Protein AF-A0A352GM72-F1 (afdb_monomer_lite)

Radius of gyration: 13.45 Å; chains: 1; bounding box: 26×32×28 Å

Secondary structure (DSSP, 8-state):
-HHHHHHHH-TTHHHHHH--S------S----S---HHHHHHHTT--TT--HHHHHHHHHHHHTT--TTSTTHHHHHHHHHHHHHHHHT-

Sequence (90 aa):
VLEAYLDRVHPDWRDAAEDAGPQTGSAGATRSGAMTRAEALAVLGLSEGASRQDIKAAYQRIISGLHPDHGGSDYLAAQVNEAKDVLLGD

Structure (mmCIF, N/CA/C/O backbone):
data_AF-A0A352GM72-F1
#
_entry.id   AF-A0A352GM72-F1
#
loop_
_atom_site.group_PDB
_atom_site.id
_atom_site.type_symbol
_atom_site.label_atom_id
_atom_site.label_alt_id
_atom_site.label_comp_id
_atom_site.label_asym_id
_atom_site.label_entity_id
_atom_site.label_seq_id
_atom_site.pdbx_PDB_ins_code
_atom_site.Cartn_x
_atom_site.Cartn_y
_atom_site.Cartn_z
_atom_site.occupancy
_atom_site.B_iso_or_equiv
_atom_site.auth_seq_id
_atom_site.auth_comp_id
_atom_site.auth_asym_id
_atom_site.auth_atom_id
_atom_site.pdbx_PDB_model_num
ATOM 1 N N . VAL A 1 1 ? -3.178 -7.854 -10.600 1.00 60.50 1 VAL A N 1
ATOM 2 C CA . VAL A 1 1 ? -1.819 -7.510 -10.117 1.00 60.50 1 VAL A CA 1
ATOM 3 C C . VAL A 1 1 ? -1.789 -6.002 -9.927 1.00 60.50 1 VAL A C 1
ATOM 5 O O . VAL A 1 1 ? -2.487 -5.337 -10.683 1.00 60.50 1 VAL A O 1
ATOM 8 N N . LEU A 1 2 ? -1.104 -5.488 -8.903 1.00 67.88 2 LEU A N 1
ATOM 9 C CA . LEU A 1 2 ? -1.089 -4.072 -8.493 1.00 67.88 2 LEU A CA 1
ATOM 10 C C . LEU A 1 2 ? -0.958 -3.081 -9.668 1.00 67.88 2 LEU A C 1
ATOM 12 O O . LEU A 1 2 ? -1.673 -2.087 -9.718 1.00 67.88 2 LEU A O 1
ATOM 16 N N . GLU A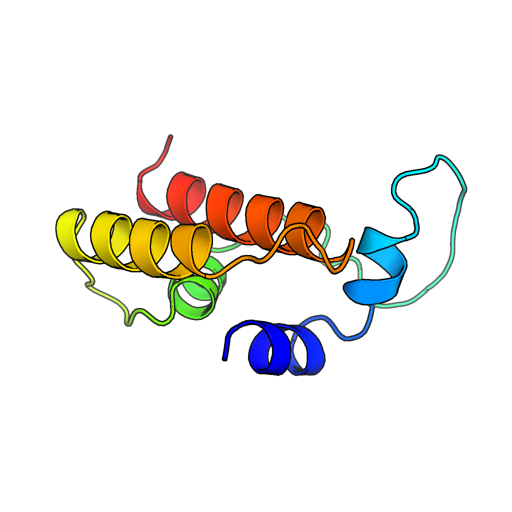 1 3 ? -0.144 -3.417 -10.665 1.00 66.50 3 GLU A N 1
ATOM 17 C CA . GLU A 1 3 ? 0.028 -2.639 -11.899 1.00 66.50 3 GLU A CA 1
ATOM 18 C C . GLU A 1 3 ? -1.288 -2.397 -12.655 1.00 66.50 3 GLU A C 1
ATOM 20 O O . GLU A 1 3 ? -1.556 -1.287 -13.091 1.00 66.50 3 GLU A O 1
ATOM 25 N N . ALA A 1 4 ? -2.161 -3.404 -12.758 1.00 71.44 4 ALA A N 1
ATOM 26 C CA . ALA A 1 4 ? -3.463 -3.275 -13.420 1.00 71.44 4 ALA A CA 1
ATOM 27 C C . ALA A 1 4 ? -4.463 -2.433 -12.608 1.00 71.44 4 ALA A C 1
ATOM 29 O O . ALA A 1 4 ? -5.405 -1.874 -13.167 1.00 71.44 4 ALA A O 1
ATOM 30 N N . TYR A 1 5 ? -4.286 -2.364 -11.283 1.00 70.25 5 TYR A N 1
ATOM 31 C CA . TYR A 1 5 ? -5.060 -1.452 -10.441 1.00 70.25 5 TYR A CA 1
ATOM 32 C C . TYR A 1 5 ? -4.597 -0.011 -10.662 1.00 70.25 5 TYR A C 1
ATOM 34 O O . TYR A 1 5 ? -5.431 0.869 -10.857 1.00 70.25 5 TYR A O 1
ATOM 42 N N . LEU A 1 6 ? -3.284 0.215 -10.712 1.00 71.19 6 LEU A N 1
ATOM 43 C CA . LEU A 1 6 ? -2.718 1.539 -10.949 1.00 71.19 6 LEU A CA 1
ATOM 44 C C . LEU A 1 6 ? -2.987 2.044 -12.370 1.00 71.19 6 LEU A C 1
ATOM 46 O O . LEU A 1 6 ? -3.401 3.186 -12.504 1.00 71.19 6 LEU A O 1
ATOM 50 N N . ASP A 1 7 ? -2.939 1.194 -13.401 1.00 70.81 7 ASP A N 1
ATOM 51 C CA . ASP A 1 7 ? -3.383 1.566 -14.761 1.00 70.81 7 ASP A CA 1
ATOM 52 C C . ASP A 1 7 ? -4.847 2.034 -14.793 1.00 70.81 7 ASP A C 1
ATOM 54 O O . ASP A 1 7 ? -5.228 2.867 -15.613 1.00 70.81 7 ASP A O 1
ATOM 58 N N . ARG A 1 8 ? -5.690 1.498 -13.902 1.00 72.31 8 ARG A N 1
ATOM 59 C CA . ARG A 1 8 ? -7.116 1.834 -13.836 1.00 72.31 8 ARG A CA 1
ATOM 60 C C . ARG A 1 8 ? -7.404 3.074 -12.990 1.00 72.31 8 ARG A C 1
ATOM 62 O O . ARG A 1 8 ? -8.354 3.793 -13.292 1.00 72.31 8 ARG A O 1
ATOM 69 N N . VAL A 1 9 ? -6.673 3.267 -11.896 1.00 66.38 9 VAL A N 1
ATOM 70 C CA . VAL A 1 9 ? -6.957 4.306 -10.888 1.00 66.38 9 VAL A CA 1
ATOM 71 C C . VAL A 1 9 ? -6.068 5.536 -11.057 1.00 66.38 9 VAL A C 1
ATOM 73 O O . VAL A 1 9 ? -6.495 6.639 -10.731 1.00 66.38 9 VAL A O 1
ATOM 76 N N . HIS A 1 10 ? -4.875 5.358 -11.611 1.00 64.44 10 HIS A N 1
ATOM 77 C CA 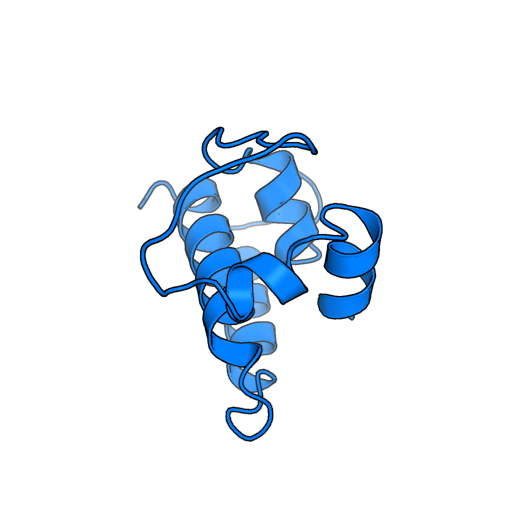. HIS A 1 10 ? -3.875 6.395 -11.828 1.00 64.44 10 HIS A CA 1
ATOM 78 C C . HIS A 1 10 ? -3.213 6.230 -13.204 1.00 64.44 10 HIS A C 1
ATOM 80 O O . HIS A 1 10 ? -2.024 5.993 -13.248 1.00 64.44 10 HIS A O 1
ATOM 86 N N . PRO A 1 11 ? -3.920 6.338 -14.340 1.00 64.19 11 PRO A N 1
ATOM 87 C CA . PRO A 1 11 ? -3.349 6.056 -15.667 1.00 64.19 11 PRO A CA 1
ATOM 88 C C . PRO A 1 11 ? -2.020 6.785 -15.974 1.00 64.19 11 PRO A C 1
ATOM 90 O O . PRO A 1 11 ? -1.179 6.212 -16.658 1.00 64.19 11 PRO A O 1
ATOM 93 N N . ASP A 1 12 ? -1.788 7.970 -15.395 1.00 63.78 12 ASP A N 1
ATOM 94 C CA . ASP A 1 12 ? -0.545 8.758 -15.511 1.00 63.78 12 ASP A CA 1
ATOM 95 C C . ASP A 1 12 ? 0.576 8.329 -14.532 1.00 63.78 12 ASP A C 1
ATOM 97 O O . ASP A 1 12 ? 1.592 9.008 -14.386 1.00 63.78 12 ASP A O 1
ATOM 101 N N . TRP A 1 13 ? 0.418 7.213 -13.811 1.00 68.38 13 TRP A N 1
ATOM 102 C CA . TRP A 1 13 ? 1.411 6.730 -12.842 1.00 68.38 13 TRP A CA 1
ATOM 103 C C . TRP A 1 13 ? 2.740 6.345 -13.495 1.00 68.38 13 TRP A C 1
ATOM 105 O O . TRP A 1 13 ? 3.786 6.410 -12.852 1.00 68.38 13 TRP A O 1
ATOM 115 N N . ARG A 1 14 ? 2.693 5.939 -14.770 1.00 64.88 14 ARG A N 1
ATOM 116 C CA . ARG A 1 14 ? 3.876 5.590 -15.563 1.00 64.88 14 ARG A CA 1
ATOM 117 C C . ARG A 1 14 ? 4.661 6.833 -15.961 1.00 64.88 14 ARG A C 1
ATOM 119 O O . ARG A 1 14 ? 5.865 6.858 -15.742 1.00 64.88 14 ARG A O 1
ATOM 126 N N . ASP A 1 15 ? 3.973 7.880 -16.408 1.00 60.03 15 ASP A N 1
ATOM 127 C CA . ASP A 1 15 ? 4.597 9.175 -16.680 1.00 60.03 15 ASP A CA 1
ATOM 128 C C . ASP A 1 15 ? 5.166 9.790 -15.393 1.00 60.03 15 ASP A C 1
ATOM 130 O O . ASP A 1 15 ? 6.275 10.306 -15.401 1.00 60.03 15 ASP A O 1
ATOM 134 N N . ALA A 1 16 ? 4.482 9.651 -14.250 1.00 60.06 16 ALA A N 1
ATOM 135 C CA . ALA A 1 16 ? 4.999 10.091 -12.949 1.00 60.06 16 ALA A CA 1
ATOM 136 C C . ALA A 1 16 ? 6.219 9.283 -12.454 1.00 60.06 16 ALA A C 1
ATOM 138 O O . ALA A 1 16 ? 7.016 9.798 -11.669 1.00 60.06 16 ALA A O 1
ATOM 139 N N . ALA A 1 17 ? 6.368 8.025 -12.885 1.00 58.31 17 ALA A N 1
ATOM 140 C CA . ALA A 1 17 ? 7.557 7.217 -12.614 1.00 58.31 17 ALA A CA 1
ATOM 141 C C . ALA A 1 17 ? 8.753 7.645 -13.486 1.00 58.31 17 ALA A C 1
ATOM 143 O O . ALA A 1 17 ? 9.894 7.576 -13.030 1.00 58.31 17 ALA A O 1
ATOM 144 N N . GLU A 1 18 ? 8.496 8.110 -14.712 1.00 53.16 18 GLU A N 1
ATOM 145 C CA . GLU A 1 18 ? 9.512 8.653 -15.625 1.00 53.16 18 GLU A CA 1
ATOM 146 C C . GLU A 1 18 ? 9.876 10.120 -15.302 1.00 53.16 18 GLU A C 1
ATOM 148 O O . GLU A 1 18 ? 11.034 10.512 -15.448 1.00 53.16 18 GLU A O 1
ATOM 153 N N . ASP A 1 19 ? 8.927 10.912 -14.786 1.00 50.06 19 ASP A N 1
ATOM 154 C CA . ASP A 1 19 ? 9.047 12.347 -14.467 1.00 50.06 19 ASP A CA 1
ATOM 155 C C . ASP A 1 19 ? 9.565 12.628 -13.042 1.00 50.06 19 ASP A C 1
ATOM 157 O O . ASP A 1 19 ? 9.414 13.722 -12.508 1.00 50.06 19 ASP A O 1
ATOM 161 N N . ALA A 1 20 ? 10.275 11.694 -12.400 1.00 51.47 20 ALA A N 1
ATOM 162 C CA . ALA A 1 20 ? 11.043 11.988 -11.177 1.00 51.47 20 ALA A CA 1
ATOM 163 C C . ALA A 1 20 ? 12.284 12.894 -11.441 1.00 51.47 20 ALA A C 1
ATOM 165 O O . ALA A 1 20 ? 13.292 12.825 -10.732 1.00 51.47 20 ALA A O 1
ATOM 166 N N . GLY A 1 21 ? 12.210 13.752 -12.465 1.00 45.56 21 GLY A N 1
ATOM 167 C CA . GLY A 1 21 ? 13.074 14.888 -12.780 1.00 45.56 21 GLY A CA 1
ATOM 168 C C . GLY A 1 21 ? 12.242 16.188 -12.843 1.00 45.56 21 GLY A C 1
ATOM 169 O O . GLY A 1 21 ? 11.026 16.144 -12.958 1.00 45.56 21 GLY A O 1
ATOM 170 N N . PRO A 1 22 ? 12.834 17.384 -12.681 1.00 50.47 22 PRO A N 1
ATOM 171 C CA . PRO A 1 22 ? 12.083 18.500 -12.109 1.00 50.47 22 PRO A CA 1
ATOM 172 C C . PRO A 1 22 ? 11.416 19.428 -13.142 1.00 50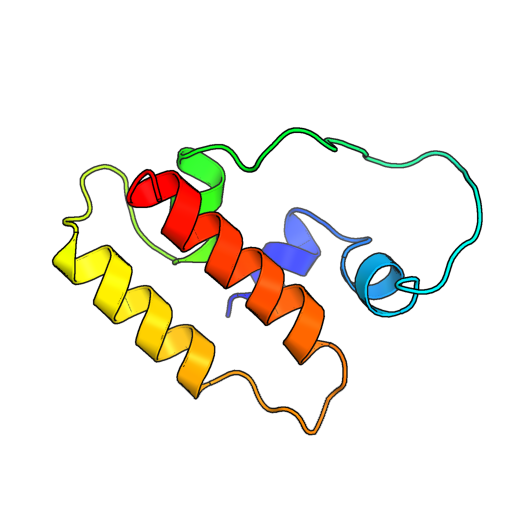.47 22 PRO A C 1
ATOM 174 O O . PRO A 1 22 ? 11.900 20.550 -13.280 1.00 50.47 22 PRO A O 1
ATOM 177 N N . GLN A 1 23 ? 10.315 19.086 -13.834 1.00 47.03 23 GLN A N 1
ATOM 178 C CA . GLN A 1 23 ? 9.652 20.073 -14.723 1.00 47.03 23 GLN A CA 1
ATOM 179 C C . GLN A 1 23 ? 8.114 19.984 -14.876 1.00 47.03 23 GLN A C 1
ATOM 181 O O . GLN A 1 23 ? 7.568 19.303 -15.725 1.00 47.03 23 GLN A O 1
ATOM 186 N N . THR A 1 24 ? 7.429 20.883 -14.161 1.00 51.88 24 THR A N 1
ATOM 187 C CA . THR A 1 24 ? 6.376 21.798 -14.661 1.00 51.88 24 THR A CA 1
ATOM 188 C C . THR A 1 24 ? 5.343 21.307 -15.711 1.00 51.88 24 THR A C 1
ATOM 190 O O . THR A 1 24 ? 5.497 21.558 -16.901 1.00 51.88 24 THR A O 1
ATOM 193 N N . GLY A 1 25 ? 4.177 20.857 -15.226 1.00 50.59 25 GLY A N 1
ATOM 194 C CA . GLY A 1 25 ? 2.844 21.387 -15.585 1.00 50.59 25 GLY A CA 1
ATOM 195 C C . GLY A 1 25 ? 2.123 20.909 -16.861 1.00 50.59 25 GLY A C 1
ATOM 196 O O . GLY A 1 25 ? 2.391 21.419 -17.940 1.00 50.59 25 GLY A O 1
ATOM 197 N N . SER A 1 26 ? 1.025 20.149 -16.709 1.00 45.28 26 SER A N 1
ATOM 198 C CA . SER A 1 26 ? -0.364 20.586 -17.016 1.00 45.28 26 SER A CA 1
ATOM 199 C C . SER A 1 26 ? -1.385 19.437 -17.024 1.00 45.28 26 SER A C 1
ATOM 201 O O . SER A 1 26 ? -1.266 18.491 -17.785 1.00 45.28 26 SER A O 1
ATOM 203 N N . ALA A 1 27 ? -2.461 19.646 -16.257 1.00 50.75 27 ALA A N 1
ATOM 204 C CA . ALA A 1 27 ? -3.843 19.226 -16.522 1.00 50.75 27 ALA A CA 1
ATOM 205 C C . ALA A 1 27 ? -4.159 17.724 -16.710 1.00 50.75 27 ALA A C 1
ATOM 207 O O . ALA A 1 27 ? -4.496 17.280 -17.801 1.00 50.75 27 ALA A O 1
ATOM 208 N N . GLY A 1 28 ? -4.246 16.998 -15.591 1.00 42.94 28 GLY A N 1
ATOM 209 C CA . GLY A 1 28 ? -4.937 15.708 -15.516 1.00 42.94 28 GLY A CA 1
ATOM 210 C C . GLY A 1 28 ? -4.712 15.012 -14.176 1.00 42.94 28 GLY A C 1
ATOM 211 O O . GLY A 1 28 ? -3.659 14.455 -13.943 1.00 42.94 28 GLY A O 1
ATOM 212 N N . ALA A 1 29 ? -5.694 15.077 -13.275 1.00 48.06 29 ALA A N 1
ATOM 213 C CA . ALA A 1 29 ? -5.792 14.250 -12.064 1.00 48.06 29 ALA A CA 1
ATOM 214 C C . ALA A 1 29 ? -4.673 14.344 -11.000 1.00 48.06 29 ALA A C 1
ATOM 216 O O . ALA A 1 29 ? -4.315 13.347 -10.377 1.00 48.06 29 ALA A O 1
ATOM 217 N N . THR A 1 30 ? -4.236 15.546 -10.621 1.00 44.25 30 THR A N 1
ATOM 218 C CA . THR A 1 30 ? -3.653 15.730 -9.283 1.00 44.25 30 THR A CA 1
ATOM 219 C C . THR A 1 30 ? -4.750 15.687 -8.214 1.00 44.25 30 THR A C 1
ATOM 221 O O . THR A 1 30 ? -5.110 16.696 -7.609 1.00 44.25 30 THR A O 1
ATOM 224 N N . ARG A 1 31 ? -5.222 14.482 -7.863 1.00 48.94 31 ARG A N 1
ATOM 225 C CA . ARG A 1 31 ? -5.420 14.209 -6.432 1.00 48.94 31 ARG A CA 1
ATOM 226 C C . ARG A 1 31 ? -4.032 14.013 -5.823 1.00 48.94 31 ARG A C 1
ATOM 228 O O . ARG A 1 31 ? -3.684 12.931 -5.388 1.00 48.94 31 ARG A O 1
ATOM 235 N N . SER A 1 32 ? -3.251 15.094 -5.772 1.00 51.91 32 SER A N 1
ATOM 236 C CA . SER A 1 32 ? -2.053 15.233 -4.931 1.00 51.91 32 SER A CA 1
ATOM 237 C C . SER A 1 32 ? -2.446 15.346 -3.450 1.00 51.91 32 SER A C 1
ATOM 239 O O . SER A 1 32 ? -1.899 16.158 -2.708 1.00 51.91 32 SER A O 1
ATOM 241 N N . GLY A 1 33 ? -3.479 14.612 -3.041 1.00 58.34 33 GLY A N 1
ATOM 242 C CA . GLY A 1 33 ? -3.867 14.460 -1.651 1.00 58.34 33 GLY A CA 1
ATOM 243 C C . GLY A 1 33 ? -3.190 13.208 -1.127 1.00 58.34 33 GLY A C 1
ATOM 244 O O . GLY A 1 33 ? -3.144 12.214 -1.844 1.00 58.34 33 GLY A O 1
ATOM 245 N N . ALA A 1 34 ? -2.666 13.276 0.096 1.00 69.62 34 ALA A N 1
ATOM 246 C CA . ALA A 1 34 ? -2.118 12.121 0.797 1.00 69.62 34 ALA A CA 1
ATOM 247 C C . ALA A 1 34 ? -3.035 10.899 0.627 1.00 69.62 34 ALA A C 1
ATOM 249 O O . ALA A 1 34 ? -4.262 11.040 0.741 1.00 69.62 34 ALA A O 1
ATOM 250 N N . MET A 1 35 ? -2.445 9.734 0.343 1.00 84.00 35 MET A N 1
ATOM 251 C CA . MET A 1 35 ? -3.191 8.504 0.094 1.00 84.00 35 MET A CA 1
ATOM 252 C C . MET A 1 35 ? -4.231 8.261 1.193 1.00 84.00 35 MET A C 1
ATOM 254 O O . MET A 1 35 ? -3.940 8.281 2.392 1.00 84.00 35 MET A O 1
ATOM 258 N N . THR A 1 36 ? -5.482 8.036 0.795 1.00 89.00 36 THR A N 1
ATOM 259 C CA . THR A 1 36 ? -6.538 7.741 1.765 1.00 89.00 36 THR A CA 1
ATOM 260 C C . THR A 1 36 ? -6.409 6.312 2.278 1.00 89.00 36 THR A C 1
ATOM 262 O O . THR A 1 36 ? -5.895 5.420 1.606 1.00 89.00 36 THR A O 1
ATOM 265 N N . ARG A 1 37 ? -6.971 6.040 3.460 1.00 89.31 37 ARG A N 1
ATOM 266 C CA . ARG A 1 37 ? -6.995 4.686 4.032 1.00 89.31 37 ARG A CA 1
ATOM 267 C C . ARG A 1 37 ? -7.621 3.646 3.089 1.00 89.31 37 ARG A C 1
ATOM 269 O O . ARG A 1 37 ? -7.166 2.508 3.042 1.00 89.31 37 ARG A O 1
ATOM 276 N N . ALA A 1 38 ? -8.664 4.026 2.352 1.00 88.25 38 ALA A N 1
ATOM 277 C CA . ALA A 1 38 ? -9.333 3.142 1.400 1.00 88.25 38 ALA A CA 1
ATOM 278 C C . ALA A 1 38 ? -8.439 2.828 0.188 1.00 88.25 38 ALA A C 1
ATOM 280 O O . ALA A 1 38 ? -8.361 1.676 -0.235 1.00 88.25 38 ALA A O 1
ATOM 281 N N . GLU A 1 39 ? -7.727 3.831 -0.329 1.00 88.12 39 GLU A N 1
ATOM 282 C CA . GLU A 1 39 ? -6.744 3.647 -1.403 1.00 88.12 39 GLU A CA 1
ATOM 283 C C . GLU A 1 39 ? -5.578 2.778 -0.936 1.00 88.12 39 GLU A C 1
ATOM 285 O O . GLU A 1 39 ? -5.206 1.842 -1.637 1.00 88.12 39 GLU A O 1
ATOM 290 N N . ALA A 1 40 ? -5.080 2.998 0.281 1.00 91.38 40 ALA A N 1
ATOM 291 C CA . ALA A 1 40 ? -4.018 2.195 0.870 1.00 91.38 40 ALA A CA 1
ATOM 292 C C . ALA A 1 40 ? -4.401 0.711 1.011 1.00 91.38 40 ALA A C 1
ATOM 294 O O . ALA A 1 40 ? -3.618 -0.181 0.676 1.00 91.38 40 ALA A O 1
ATOM 295 N N . LEU A 1 41 ? -5.632 0.425 1.456 1.00 91.62 41 LEU A N 1
ATOM 296 C CA . LEU A 1 41 ? -6.157 -0.9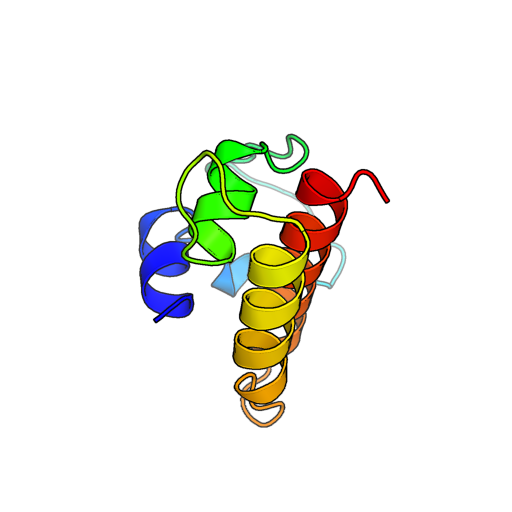44 1.492 1.00 91.62 41 LEU A CA 1
ATOM 297 C C . LEU A 1 41 ? -6.209 -1.552 0.088 1.00 91.62 41 LEU A C 1
ATOM 299 O O . LEU A 1 41 ? -5.764 -2.682 -0.098 1.00 91.62 41 LEU A O 1
ATOM 303 N N . ALA A 1 42 ? -6.687 -0.802 -0.904 1.00 89.94 42 ALA A N 1
ATOM 304 C CA . ALA A 1 42 ? -6.767 -1.274 -2.281 1.00 89.94 42 ALA A CA 1
ATOM 305 C C . ALA A 1 42 ? -5.383 -1.535 -2.905 1.00 89.94 42 ALA A C 1
ATOM 307 O O . ALA A 1 42 ? -5.206 -2.560 -3.566 1.00 89.94 42 ALA A O 1
ATOM 308 N N . VAL A 1 43 ? -4.391 -0.676 -2.638 1.00 90.06 43 VAL A N 1
ATOM 309 C CA . VAL A 1 43 ? -2.989 -0.855 -3.062 1.00 90.06 43 VAL A CA 1
ATOM 310 C C . VAL A 1 43 ? -2.398 -2.139 -2.477 1.00 90.06 43 VAL A C 1
ATOM 312 O O . VAL A 1 43 ? -1.758 -2.908 -3.193 1.00 90.06 43 VAL A O 1
ATOM 315 N N . LEU A 1 44 ? -2.665 -2.437 -1.203 1.00 90.62 44 LEU A N 1
ATOM 316 C CA . LEU A 1 44 ? -2.228 -3.695 -0.587 1.00 90.62 44 LEU A CA 1
ATOM 317 C C . LEU A 1 44 ? -3.116 -4.902 -0.944 1.00 90.62 44 LEU A C 1
ATOM 319 O O . LEU A 1 44 ? -2.810 -6.025 -0.542 1.00 90.62 44 LEU A O 1
ATOM 323 N N . GLY A 1 45 ? -4.209 -4.705 -1.688 1.00 90.75 45 GLY A N 1
ATOM 324 C CA . GLY A 1 45 ? -5.175 -5.759 -2.009 1.00 90.75 45 GLY A CA 1
ATOM 325 C C . GLY A 1 45 ? -5.942 -6.278 -0.787 1.00 90.75 45 GLY A C 1
ATOM 326 O O . GLY A 1 45 ? -6.337 -7.443 -0.747 1.00 90.75 45 GLY A O 1
ATOM 327 N N . LEU A 1 46 ? -6.122 -5.431 0.224 1.00 92.19 46 LEU A N 1
ATOM 328 C CA . LEU A 1 46 ? -6.784 -5.732 1.487 1.00 92.19 46 LEU A CA 1
ATOM 329 C C . LEU A 1 46 ? -8.190 -5.127 1.541 1.00 92.19 46 LEU A C 1
ATOM 331 O O . LEU A 1 46 ? -8.512 -4.160 0.857 1.00 92.19 46 LEU A O 1
ATOM 335 N N . SER A 1 47 ? -9.040 -5.712 2.381 1.00 90.44 47 SER A N 1
ATOM 336 C CA . SER A 1 47 ? -10.383 -5.198 2.671 1.00 90.44 47 SER A CA 1
ATOM 337 C C . SER A 1 47 ? -10.402 -4.389 3.967 1.00 90.44 47 SER A C 1
ATOM 339 O O . SER A 1 47 ? -9.500 -4.498 4.804 1.00 90.44 47 SER A O 1
ATOM 341 N N . GLU A 1 48 ? -11.455 -3.595 4.163 1.00 88.19 48 GLU A N 1
ATOM 342 C CA . GLU A 1 48 ? -11.665 -2.905 5.434 1.00 88.19 48 GLU A CA 1
ATOM 343 C C . GLU A 1 48 ? -11.711 -3.901 6.602 1.00 88.19 48 GLU A C 1
ATOM 345 O O . GLU A 1 48 ? -12.318 -4.965 6.514 1.00 88.19 48 GLU A O 1
ATOM 350 N N . GLY A 1 49 ? -11.032 -3.556 7.699 1.00 87.94 49 GLY A N 1
ATOM 351 C CA . GLY A 1 49 ? -10.900 -4.429 8.870 1.00 87.94 49 GLY A CA 1
ATO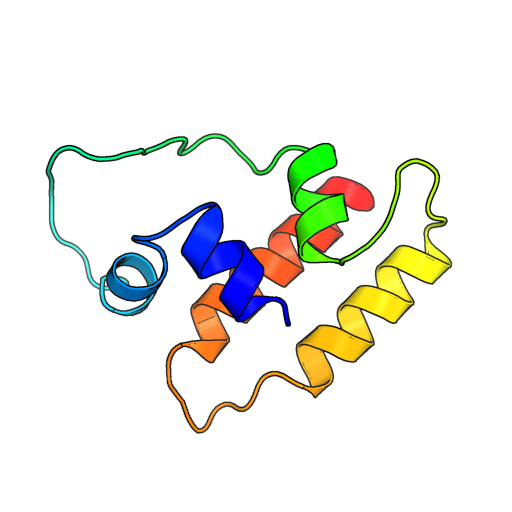M 352 C C . GLY A 1 49 ? -9.680 -5.355 8.853 1.00 87.94 49 GLY A C 1
ATOM 353 O O . GLY A 1 49 ? -9.494 -6.093 9.818 1.00 87.94 49 GLY A O 1
ATOM 354 N N . ALA A 1 50 ? -8.829 -5.296 7.819 1.00 92.62 50 ALA A N 1
ATOM 355 C CA . ALA A 1 50 ? -7.555 -6.014 7.801 1.00 92.62 50 ALA A CA 1
ATOM 356 C C . ALA A 1 50 ? -6.713 -5.714 9.053 1.00 92.62 50 ALA A C 1
ATOM 358 O O . ALA A 1 50 ? -6.600 -4.563 9.495 1.00 92.62 50 ALA A O 1
ATOM 359 N N . SER A 1 51 ? -6.121 -6.758 9.631 1.00 93.44 51 SER A N 1
ATOM 360 C CA . SER A 1 51 ? -5.289 -6.615 10.821 1.00 93.44 51 SER A CA 1
ATOM 361 C C . SER A 1 51 ? -3.922 -6.024 10.468 1.00 93.44 51 SER A C 1
ATOM 363 O O . SER A 1 51 ? -3.456 -6.089 9.329 1.00 93.44 51 SER A O 1
ATOM 365 N N . ARG A 1 52 ? -3.204 -5.506 11.473 1.00 92.19 52 ARG A N 1
ATOM 366 C CA . ARG A 1 52 ? -1.809 -5.059 11.289 1.00 92.19 52 ARG A CA 1
ATOM 367 C C . ARG A 1 52 ? -0.895 -6.162 10.749 1.00 92.19 52 ARG A C 1
ATOM 369 O O . ARG A 1 52 ? 0.082 -5.856 10.070 1.00 92.19 52 ARG A O 1
ATOM 376 N N . GLN A 1 53 ? -1.187 -7.426 11.055 1.00 93.38 53 GLN A N 1
ATOM 377 C CA . GLN A 1 53 ? -0.416 -8.555 10.545 1.00 93.38 53 GLN A CA 1
ATOM 378 C C . GLN A 1 53 ? -0.683 -8.776 9.051 1.00 93.38 53 GLN A C 1
ATOM 380 O O . GLN A 1 53 ? 0.269 -8.968 8.298 1.00 93.38 53 GLN A O 1
ATOM 385 N N . ASP A 1 54 ? -1.941 -8.653 8.619 1.00 93.62 54 ASP A N 1
ATOM 386 C CA . ASP A 1 54 ? -2.330 -8.763 7.207 1.00 93.62 54 ASP A CA 1
ATOM 387 C C . ASP A 1 54 ? -1.700 -7.651 6.365 1.00 93.62 54 ASP A C 1
ATOM 389 O O . ASP A 1 54 ? -1.171 -7.918 5.288 1.00 93.62 54 ASP A O 1
ATOM 393 N N . ILE A 1 55 ? -1.673 -6.423 6.896 1.00 93.25 55 ILE A N 1
ATOM 394 C CA . ILE A 1 55 ? -1.023 -5.261 6.267 1.00 93.25 55 ILE A CA 1
ATOM 395 C C . ILE A 1 55 ? 0.461 -5.543 6.008 1.00 93.25 55 ILE A C 1
ATOM 397 O O . ILE A 1 55 ? 0.935 -5.404 4.881 1.00 93.25 55 ILE A O 1
ATOM 401 N N . LYS A 1 56 ? 1.195 -6.008 7.027 1.00 93.38 56 LYS A N 1
ATOM 402 C CA . LYS A 1 56 ? 2.627 -6.328 6.896 1.00 93.38 56 LYS A CA 1
ATOM 403 C C . LYS A 1 56 ? 2.882 -7.499 5.947 1.00 93.38 56 LYS A C 1
ATOM 405 O O . LYS A 1 56 ? 3.835 -7.455 5.170 1.00 93.38 56 LYS A O 1
ATOM 410 N N . ALA A 1 57 ? 2.037 -8.528 5.997 1.00 93.88 57 ALA A N 1
ATOM 411 C CA . ALA A 1 57 ? 2.150 -9.687 5.120 1.00 93.88 57 ALA A CA 1
ATOM 412 C C . ALA A 1 57 ? 1.895 -9.314 3.651 1.00 93.88 57 ALA A C 1
ATOM 414 O O . ALA A 1 57 ? 2.642 -9.746 2.774 1.00 93.88 57 ALA A O 1
ATOM 415 N N . ALA A 1 58 ? 0.877 -8.495 3.374 1.00 92.50 58 ALA A N 1
ATOM 416 C CA . ALA A 1 58 ? 0.592 -7.995 2.031 1.00 92.50 58 ALA A CA 1
ATOM 417 C C . ALA A 1 58 ? 1.737 -7.121 1.502 1.00 92.50 58 ALA A C 1
ATOM 419 O O . ALA A 1 58 ? 2.229 -7.361 0.400 1.00 92.50 58 ALA A O 1
ATOM 420 N N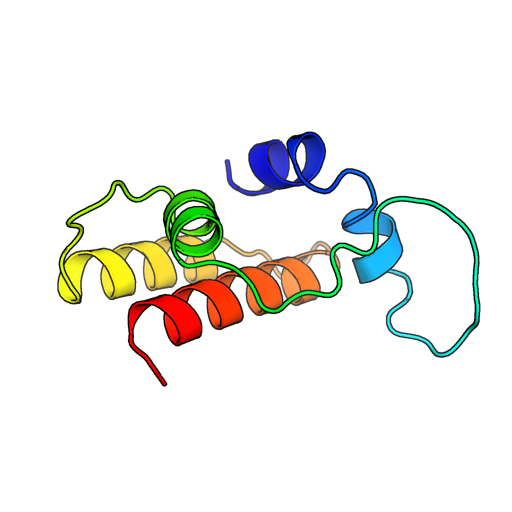 . TYR A 1 59 ? 2.225 -6.189 2.326 1.00 92.00 59 TYR A N 1
ATOM 421 C CA . TYR A 1 59 ? 3.373 -5.339 2.011 1.00 92.00 59 TYR A CA 1
ATOM 422 C C . TYR A 1 59 ? 4.607 -6.161 1.605 1.00 92.00 59 TYR A C 1
ATOM 424 O O . TYR A 1 59 ? 5.157 -5.954 0.525 1.00 92.00 59 TYR A O 1
ATOM 432 N N . GLN A 1 60 ? 5.006 -7.150 2.416 1.00 91.00 60 GLN A N 1
ATOM 433 C CA . GLN A 1 60 ? 6.157 -8.004 2.097 1.00 91.00 60 GLN A CA 1
ATOM 434 C C . GLN A 1 60 ? 5.972 -8.765 0.784 1.00 91.00 60 GLN A C 1
ATOM 436 O O . GLN A 1 60 ? 6.896 -8.815 -0.021 1.00 91.00 60 GLN A O 1
ATOM 441 N N . ARG A 1 61 ? 4.781 -9.325 0.538 1.00 90.38 61 ARG A N 1
ATOM 442 C CA . ARG A 1 61 ? 4.490 -10.073 -0.698 1.00 90.38 61 ARG A CA 1
ATOM 443 C C . ARG A 1 61 ? 4.629 -9.203 -1.943 1.00 90.38 61 ARG A C 1
ATOM 445 O O . ARG A 1 61 ? 5.131 -9.686 -2.951 1.00 90.38 61 ARG A O 1
ATOM 452 N N . ILE A 1 62 ? 4.187 -7.949 -1.868 1.00 88.50 62 ILE A N 1
ATOM 453 C CA . ILE A 1 62 ? 4.257 -7.006 -2.987 1.00 88.50 62 ILE A CA 1
ATOM 454 C C . ILE A 1 62 ? 5.700 -6.538 -3.203 1.00 88.50 62 ILE A C 1
ATOM 456 O O . ILE A 1 62 ? 6.199 -6.635 -4.320 1.00 88.50 62 ILE A O 1
ATOM 460 N N . ILE A 1 63 ? 6.395 -6.110 -2.143 1.00 86.12 63 ILE A N 1
ATOM 461 C CA . ILE A 1 63 ? 7.792 -5.652 -2.228 1.00 86.12 63 ILE A CA 1
ATOM 462 C C . ILE A 1 63 ? 8.727 -6.757 -2.722 1.00 86.12 63 ILE A C 1
ATOM 464 O O . ILE A 1 63 ? 9.595 -6.494 -3.545 1.00 86.12 63 ILE A O 1
ATOM 468 N N . SER A 1 64 ? 8.540 -8.004 -2.285 1.00 84.88 64 SER A N 1
ATOM 469 C CA . SER A 1 64 ? 9.342 -9.130 -2.784 1.00 84.88 64 SER A CA 1
ATOM 470 C C . SER A 1 64 ? 9.084 -9.475 -4.256 1.00 84.88 64 SER A C 1
ATOM 472 O O . SER A 1 64 ? 9.899 -10.173 -4.850 1.00 84.88 64 SER A O 1
ATOM 474 N N . GLY A 1 65 ? 7.962 -9.034 -4.832 1.00 80.38 65 GLY A N 1
ATOM 475 C CA . GLY A 1 65 ? 7.612 -9.266 -6.237 1.00 80.38 65 GLY A CA 1
ATOM 476 C C . GLY A 1 65 ? 7.962 -8.111 -7.179 1.00 80.38 65 GLY A C 1
ATOM 477 O O . GLY A 1 65 ? 7.834 -8.271 -8.391 1.00 80.38 65 GLY A O 1
ATOM 478 N N . LEU A 1 66 ? 8.384 -6.959 -6.651 1.00 78.19 66 LEU A N 1
ATOM 479 C CA . LEU A 1 66 ? 8.801 -5.806 -7.447 1.00 78.19 66 LEU A CA 1
ATOM 480 C C . LEU A 1 66 ? 10.197 -6.068 -8.028 1.00 78.19 66 LEU A C 1
ATOM 482 O O . LEU A 1 66 ? 11.192 -6.075 -7.307 1.00 78.19 66 LEU A O 1
ATOM 486 N N . HIS A 1 67 ? 10.258 -6.326 -9.336 1.00 61.06 67 HIS A N 1
ATOM 487 C CA . HIS A 1 67 ? 11.512 -6.563 -10.048 1.00 61.06 67 HIS A CA 1
ATOM 488 C C . HIS A 1 67 ? 12.198 -5.232 -10.396 1.00 61.06 67 HIS A C 1
ATOM 490 O O . HIS A 1 67 ? 11.603 -4.437 -11.123 1.00 61.06 67 HIS A O 1
ATOM 496 N N . PRO A 1 68 ? 13.452 -5.007 -9.962 1.00 58.28 68 PRO A N 1
ATOM 497 C CA . PRO A 1 68 ? 14.197 -3.780 -10.257 1.00 58.28 68 PRO A CA 1
ATOM 498 C C . PRO A 1 68 ? 14.600 -3.648 -11.735 1.00 58.28 68 PRO A C 1
ATOM 500 O O . PRO A 1 68 ? 15.012 -2.580 -12.174 1.00 58.28 68 PRO A O 1
ATOM 503 N N . ASP A 1 69 ? 14.480 -4.724 -12.516 1.00 61.91 69 ASP A N 1
ATOM 504 C CA . ASP A 1 69 ? 14.872 -4.769 -13.930 1.00 61.91 69 ASP A CA 1
ATOM 505 C C . ASP A 1 69 ? 13.965 -3.931 -14.851 1.00 61.91 69 ASP A C 1
ATOM 507 O O . ASP A 1 69 ? 14.342 -3.618 -15.981 1.00 61.91 69 ASP A O 1
ATOM 511 N N . HIS A 1 70 ? 12.782 -3.532 -14.378 1.00 55.31 70 HIS A N 1
ATOM 512 C CA . HIS A 1 70 ? 11.877 -2.639 -15.093 1.00 55.31 70 HIS A CA 1
ATOM 513 C C . HIS A 1 70 ? 11.694 -1.388 -14.241 1.00 55.31 70 HIS A C 1
ATOM 515 O O . HIS A 1 70 ? 10.940 -1.430 -13.275 1.00 55.31 70 HIS A O 1
ATOM 521 N N . GLY A 1 71 ? 12.370 -0.288 -14.593 1.00 54.34 71 GLY A N 1
ATOM 522 C CA . GLY A 1 71 ? 12.466 0.971 -13.829 1.00 54.34 71 GLY A CA 1
ATOM 523 C C . GLY A 1 71 ? 11.161 1.652 -13.368 1.00 54.34 71 GLY A C 1
ATOM 524 O O . GLY A 1 71 ? 11.217 2.749 -12.833 1.00 54.34 71 GLY A O 1
ATOM 525 N N . GLY A 1 72 ? 9.995 1.017 -13.517 1.00 60.22 72 GLY A N 1
ATOM 526 C CA . GLY A 1 72 ? 8.748 1.364 -12.832 1.00 60.22 72 GLY A CA 1
ATOM 527 C C . GLY A 1 72 ? 8.615 0.801 -11.406 1.00 60.22 72 GLY A C 1
ATOM 528 O O . GLY A 1 72 ? 7.654 1.139 -10.716 1.00 60.22 72 GLY A O 1
ATOM 529 N N . SER A 1 73 ? 9.547 -0.031 -10.924 1.00 72.12 73 SER A N 1
ATOM 530 C CA . SER A 1 73 ? 9.485 -0.605 -9.570 1.00 72.12 73 SER A CA 1
ATOM 531 C C . SER A 1 73 ? 9.590 0.428 -8.445 1.00 72.12 73 SER A C 1
ATOM 533 O O . SER A 1 73 ? 9.023 0.209 -7.378 1.00 72.12 73 SER A O 1
ATOM 535 N N . ASP A 1 74 ? 10.269 1.553 -8.671 1.00 76.00 74 ASP A N 1
ATOM 536 C CA . ASP A 1 74 ? 10.545 2.540 -7.620 1.00 76.00 74 ASP A CA 1
ATOM 537 C C . ASP A 1 74 ? 9.298 3.349 -7.251 1.00 76.00 74 ASP A C 1
ATOM 539 O O . ASP A 1 74 ? 8.971 3.485 -6.071 1.00 76.00 74 ASP A O 1
ATOM 543 N N . TYR A 1 75 ? 8.538 3.811 -8.248 1.00 77.38 75 TYR A N 1
ATOM 544 C CA . TYR A 1 75 ? 7.254 4.476 -8.016 1.00 77.38 75 TYR A CA 1
ATOM 545 C C . TYR A 1 75 ? 6.238 3.521 -7.374 1.00 77.38 75 TYR A C 1
ATOM 547 O O . TYR A 1 75 ? 5.550 3.874 -6.414 1.00 77.38 75 TYR A O 1
ATOM 555 N N . LEU A 1 76 ? 6.177 2.278 -7.857 1.00 81.56 76 LEU A N 1
ATOM 556 C CA . LEU A 1 76 ? 5.308 1.250 -7.285 1.00 81.56 76 LEU A CA 1
ATOM 557 C C . LEU A 1 76 ? 5.681 0.933 -5.834 1.00 81.56 76 LEU A C 1
ATOM 559 O O . LEU A 1 76 ? 4.801 0.828 -4.979 1.00 81.56 76 LEU A O 1
ATOM 563 N N . ALA A 1 77 ? 6.975 0.822 -5.535 1.00 85.69 77 ALA A N 1
ATOM 564 C CA . ALA A 1 77 ? 7.461 0.639 -4.176 1.00 85.69 77 ALA A CA 1
ATOM 565 C C . ALA A 1 77 ? 7.113 1.844 -3.293 1.00 85.69 77 ALA A C 1
ATOM 567 O O . ALA A 1 77 ? 6.691 1.652 -2.153 1.00 85.69 77 ALA A O 1
ATOM 568 N N . ALA A 1 78 ? 7.226 3.073 -3.808 1.00 85.38 78 ALA A N 1
ATOM 569 C CA . ALA A 1 78 ? 6.829 4.283 -3.090 1.00 85.38 78 ALA A CA 1
ATOM 570 C C . ALA A 1 78 ? 5.330 4.276 -2.741 1.00 85.38 78 ALA A C 1
ATOM 572 O O . ALA A 1 78 ? 4.981 4.497 -1.584 1.00 85.38 78 ALA A O 1
ATOM 573 N N . GLN A 1 79 ? 4.457 3.919 -3.687 1.00 85.69 79 GLN A N 1
ATOM 574 C CA . GLN A 1 79 ? 3.013 3.789 -3.444 1.00 85.69 79 GLN A CA 1
ATOM 575 C C . GLN A 1 79 ? 2.682 2.701 -2.410 1.00 85.69 79 GLN A C 1
ATOM 577 O O . GLN A 1 79 ? 1.811 2.874 -1.559 1.00 85.69 79 GLN A O 1
ATOM 582 N N . VAL A 1 80 ? 3.395 1.575 -2.443 1.00 90.19 80 VAL A N 1
ATOM 583 C CA . VAL A 1 80 ? 3.217 0.473 -1.482 1.00 90.19 80 VAL A CA 1
ATOM 584 C C . VAL A 1 80 ? 3.713 0.853 -0.083 1.00 90.19 80 VAL A C 1
ATOM 586 O O . VAL A 1 80 ? 3.109 0.450 0.915 1.00 90.19 80 VAL A O 1
ATOM 589 N N . ASN A 1 81 ? 4.786 1.642 0.003 1.00 90.50 81 ASN A N 1
ATOM 590 C CA . ASN A 1 81 ? 5.277 2.206 1.258 1.00 90.50 81 ASN A CA 1
ATOM 591 C C . ASN A 1 81 ? 4.275 3.195 1.855 1.00 90.50 81 ASN A C 1
ATOM 593 O O . ASN A 1 81 ? 3.881 3.009 3.004 1.00 90.50 81 ASN A O 1
ATOM 597 N N . GLU A 1 82 ? 3.796 4.153 1.058 1.00 90.06 82 GLU A N 1
ATOM 598 C CA . GLU A 1 82 ? 2.787 5.132 1.479 1.00 90.06 82 GLU A CA 1
ATOM 599 C C . GLU A 1 82 ? 1.516 4.432 1.985 1.00 90.06 82 GLU A C 1
ATOM 601 O O . GLU A 1 82 ? 1.006 4.754 3.056 1.00 90.06 82 GLU A O 1
ATOM 606 N N . ALA A 1 83 ? 1.053 3.389 1.286 1.00 91.44 83 ALA A N 1
ATOM 607 C CA . ALA A 1 83 ? -0.097 2.596 1.715 1.00 91.44 83 ALA A CA 1
ATOM 608 C C . ALA A 1 83 ? 0.108 1.943 3.090 1.00 91.44 83 ALA A C 1
ATOM 610 O O . ALA A 1 83 ? -0.786 1.941 3.941 1.00 91.44 83 ALA A O 1
ATOM 611 N N . LYS A 1 84 ? 1.292 1.374 3.324 1.00 93.12 84 LYS A N 1
ATOM 612 C CA . LYS A 1 84 ? 1.640 0.767 4.611 1.00 93.12 84 LYS A CA 1
ATOM 613 C C . LYS A 1 84 ? 1.678 1.833 5.715 1.00 93.12 84 LYS A C 1
ATOM 615 O O . LYS A 1 84 ? 1.096 1.594 6.773 1.00 93.12 84 LYS A O 1
ATOM 620 N N . ASP A 1 85 ? 2.293 2.984 5.457 1.00 92.00 85 ASP A N 1
ATOM 621 C CA . ASP A 1 85 ? 2.426 4.083 6.422 1.00 92.00 85 ASP A CA 1
ATOM 622 C C . ASP A 1 85 ? 1.045 4.653 6.800 1.00 92.00 85 ASP A C 1
ATOM 624 O O . ASP A 1 85 ? 0.708 4.730 7.980 1.00 92.00 85 ASP A O 1
ATOM 628 N N . VAL A 1 86 ? 0.160 4.888 5.823 1.00 91.69 86 VAL A N 1
ATOM 629 C CA . VAL A 1 86 ? -1.228 5.342 6.053 1.00 91.69 86 VAL A CA 1
ATOM 630 C C . VAL A 1 86 ? -2.040 4.359 6.904 1.00 91.69 86 VAL A C 1
ATOM 632 O O . VAL A 1 86 ? -2.869 4.768 7.722 1.00 91.69 86 VAL A O 1
ATOM 635 N N . LEU A 1 87 ? -1.845 3.051 6.717 1.00 90.25 87 LEU A N 1
ATOM 636 C CA . LEU A 1 87 ? -2.617 2.029 7.432 1.00 90.25 87 LEU A CA 1
ATOM 637 C C . LEU A 1 87 ? -2.090 1.723 8.831 1.00 90.25 87 LEU A C 1
ATOM 639 O O . LEU A 1 87 ? -2.867 1.285 9.687 1.00 90.25 87 LEU A O 1
ATOM 643 N N . LEU A 1 88 ? -0.792 1.911 9.053 1.00 89.88 88 LEU A N 1
ATOM 644 C CA . LEU A 1 88 ? -0.155 1.695 10.350 1.00 89.88 88 LEU A CA 1
ATOM 645 C C . LEU A 1 88 ? -0.051 2.981 11.180 1.00 89.88 88 LEU A C 1
ATOM 647 O O . LEU A 1 88 ? 0.025 2.878 12.407 1.00 89.88 88 LEU A O 1
ATOM 651 N N . GLY A 1 89 ? -0.173 4.146 10.537 1.00 80.81 89 GLY A N 1
ATOM 652 C CA . GLY A 1 89 ? -0.023 5.466 11.143 1.00 80.81 89 GLY A CA 1
ATOM 653 C C . GLY A 1 89 ? 1.432 5.816 11.457 1.00 80.81 89 GLY A C 1
ATOM 654 O O . GLY A 1 89 ? 1.663 6.461 12.480 1.00 80.81 89 GLY A O 1
ATOM 655 N N . ASP A 1 90 ? 2.372 5.325 10.642 1.00 58.91 90 ASP A N 1
ATOM 656 C CA . ASP A 1 90 ? 3.815 5.602 10.745 1.00 58.91 90 ASP A CA 1
ATOM 657 C C . ASP A 1 90 ? 4.203 6.915 10.037 1.00 58.91 90 ASP A C 1
ATOM 659 O O . ASP A 1 90 ? 3.497 7.310 9.078 1.00 58.91 90 ASP A O 1
#

pLDDT: mean 74.74, std 16.5, range [42.94, 93.88]

Foldseek 3Di:
DLVVVCCVPPVCLVVVLVPPDDDDDDDDDPPVDQQALVNLCVSLVHDPPDDLVSLVVSLVVLLVPQDVVPSSSVSSNVSNVSSSCNNVVD